Protein AF-A0A7Y5NP00-F1 (afdb_monomer)

Solvent-accessible surface area (backbone atoms only — not comparable to full-atom values): 10635 Å² total; per-residue (Å²): 134,88,81,84,84,74,80,83,66,91,82,78,78,75,65,94,62,59,66,33,28,32,58,46,24,53,51,64,50,32,77,73,71,43,78,60,83,40,74,64,45,74,55,90,82,75,39,38,27,32,32,39,81,46,78,48,96,88,70,52,41,37,39,39,43,36,36,44,69,46,64,59,96,86,33,70,81,58,53,78,50,69,23,48,29,40,36,40,44,81,66,85,56,59,70,66,54,51,73,72,44,98,59,86,77,50,72,71,41,76,52,69,79,56,64,88,82,51,51,66,46,42,26,31,34,34,36,32,46,90,86,68,52,75,43,81,76,49,71,23,56,41,66,70,61,39,53,51,54,47,52,57,57,68,68,45,98,58,91,56,49,74,49,80,44,80,42,71,63,88,85,72,78,128

Radius of gyration: 20.27 Å; Cα contacts (8 Å, |Δi|>4): 272; chains: 1; bounding box: 48×34×56 Å

Nearest PDB structures (foldseek):
  3df6-assembly2_D  TM=4.679E-01  e=7.888E-02  Captovirus AFV1
  5f7w-assembly2_B  TM=4.347E-01  e=2.772E+00  Helicobacter pylori
  4qi4-assembly1_A  TM=3.750E-01  e=2.006E+00  Thermothelomyces myriococcoides
  6gq1-assembly1_AK  TM=2.769E-01  e=1.375E+00  Saccharomyces cerevisiae S288C

Structure (mmCIF, N/CA/C/O backbone):
data_AF-A0A7Y5NP00-F1
#
_entry.id   AF-A0A7Y5NP00-F1
#
loop_
_atom_site.group_PDB
_atom_site.id
_atom_site.type_symbol
_atom_site.label_atom_id
_atom_site.label_alt_id
_atom_site.label_comp_id
_atom_site.label_asym_id
_atom_site.label_entity_id
_atom_site.label_seq_id
_atom_site.pdbx_PDB_ins_code
_atom_site.Cartn_x
_atom_site.Cartn_y
_atom_site.Cartn_z
_atom_site.occupancy
_atom_site.B_iso_or_equiv
_atom_site.auth_seq_id
_atom_site.auth_comp_id
_atom_site.auth_asym_id
_atom_site.auth_atom_id
_atom_site.pdbx_PDB_model_num
ATOM 1 N N . MET A 1 1 ? -2.970 -14.409 -23.544 1.00 33.50 1 MET A N 1
ATOM 2 C CA . MET A 1 1 ? -3.786 -14.356 -22.316 1.00 33.50 1 MET A CA 1
ATOM 3 C C . MET A 1 1 ? -4.210 -12.902 -22.181 1.00 33.50 1 MET A C 1
ATOM 5 O O . MET A 1 1 ? -3.333 -12.062 -22.050 1.00 33.50 1 MET A O 1
ATOM 9 N N . ASN A 1 2 ? -5.486 -12.590 -22.429 1.00 27.31 2 ASN A N 1
ATOM 10 C CA . ASN A 1 2 ? -5.991 -11.211 -22.415 1.00 27.31 2 ASN A CA 1
ATOM 11 C C . ASN A 1 2 ? -6.018 -10.710 -20.969 1.00 27.31 2 ASN A C 1
ATOM 13 O O . ASN A 1 2 ? -6.698 -11.306 -20.138 1.00 27.31 2 ASN A O 1
ATOM 17 N N . LEU A 1 3 ? -5.268 -9.649 -20.684 1.00 29.20 3 LEU A N 1
ATOM 18 C CA . LEU A 1 3 ? -5.385 -8.892 -19.443 1.00 29.20 3 LEU A CA 1
ATOM 19 C C . LEU A 1 3 ? -6.437 -7.805 -19.689 1.00 29.20 3 LEU A C 1
ATOM 21 O O . LEU A 1 3 ? -6.140 -6.784 -20.305 1.00 29.20 3 LEU A O 1
ATOM 25 N N . ASP A 1 4 ? -7.679 -8.076 -19.286 1.00 32.09 4 ASP A N 1
ATOM 26 C CA . ASP A 1 4 ? -8.722 -7.055 -19.176 1.00 32.09 4 ASP A CA 1
ATOM 27 C C . ASP A 1 4 ? -8.396 -6.167 -17.969 1.00 32.09 4 ASP A C 1
ATOM 29 O O . ASP A 1 4 ? -8.315 -6.637 -16.833 1.00 32.09 4 ASP A O 1
ATOM 33 N N . TRP A 1 5 ? -8.174 -4.879 -18.224 1.00 43.38 5 TRP A N 1
ATOM 34 C CA . TRP A 1 5 ? -7.831 -3.882 -17.213 1.00 43.38 5 TRP A CA 1
ATOM 35 C C . TRP A 1 5 ? -9.096 -3.212 -16.669 1.00 43.38 5 TRP A C 1
ATOM 37 O O . TRP A 1 5 ? -9.972 -2.812 -17.435 1.00 43.38 5 TRP A O 1
ATOM 47 N N . GLN A 1 6 ? -9.161 -3.010 -15.353 1.00 40.44 6 GLN A N 1
ATOM 48 C CA . GLN A 1 6 ? -10.099 -2.079 -14.723 1.00 40.44 6 GLN A CA 1
ATOM 49 C C . GLN A 1 6 ? -9.341 -1.175 -13.753 1.00 40.44 6 GLN A C 1
ATOM 51 O O . GLN A 1 6 ? -8.474 -1.632 -13.009 1.00 40.44 6 GLN A O 1
ATOM 56 N N . THR A 1 7 ? -9.669 0.116 -13.773 1.00 42.81 7 THR A N 1
ATOM 57 C CA . THR A 1 7 ? -9.254 1.090 -12.759 1.00 42.81 7 THR A CA 1
ATOM 58 C C . THR A 1 7 ? -9.642 0.566 -11.379 1.00 42.81 7 THR A C 1
ATOM 60 O O . THR A 1 7 ? -10.747 0.041 -11.221 1.00 42.81 7 THR A O 1
ATOM 63 N N . LEU A 1 8 ? -8.762 0.709 -10.381 1.00 46.12 8 LEU A N 1
ATOM 64 C CA . LEU A 1 8 ? -9.107 0.341 -9.007 1.00 46.12 8 LEU A CA 1
ATOM 65 C C . LEU A 1 8 ? -10.405 1.065 -8.602 1.00 46.12 8 LEU A C 1
ATOM 67 O O . LEU A 1 8 ? -10.495 2.283 -8.797 1.00 46.12 8 LEU A O 1
ATOM 71 N N . PRO A 1 9 ? -11.422 0.353 -8.082 1.00 40.19 9 PRO A N 1
ATOM 72 C CA . PRO A 1 9 ? -12.667 0.984 -7.673 1.00 40.19 9 PRO A CA 1
ATOM 73 C C . PRO A 1 9 ? -12.416 2.034 -6.587 1.00 40.19 9 PRO A C 1
ATOM 75 O O . PRO A 1 9 ? -11.581 1.853 -5.700 1.00 40.19 9 PRO A O 1
ATOM 78 N N . SER A 1 10 ? -13.190 3.118 -6.602 1.00 37.91 10 SER A N 1
ATOM 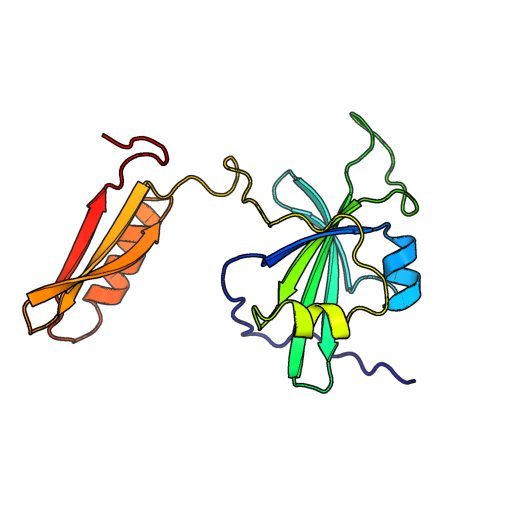79 C CA . SER A 1 10 ? -13.281 4.012 -5.447 1.00 37.91 10 SER A CA 1
ATOM 80 C C . SER A 1 10 ? -13.765 3.219 -4.225 1.00 37.91 10 SER A C 1
ATOM 82 O O . SER A 1 10 ? -14.822 2.592 -4.303 1.00 37.91 10 SER A O 1
ATOM 84 N N . GLY A 1 11 ? -13.031 3.262 -3.108 1.00 34.69 11 GLY A N 1
ATOM 85 C CA . GLY A 1 11 ? -13.437 2.615 -1.850 1.00 34.69 11 GLY A CA 1
ATOM 86 C C . GLY A 1 11 ? -12.586 1.425 -1.392 1.00 34.69 11 GLY A C 1
ATOM 87 O O . GLY A 1 11 ? -12.979 0.753 -0.443 1.00 34.69 11 GLY A O 1
ATOM 88 N N . VAL A 1 12 ? -11.429 1.162 -2.012 1.00 38.34 12 VAL A N 1
ATOM 89 C CA . VAL A 1 12 ? -10.468 0.184 -1.470 1.00 38.34 12 VAL A CA 1
ATOM 90 C C . VAL A 1 12 ? -9.872 0.724 -0.165 1.00 38.34 12 VAL A C 1
ATOM 92 O O . VAL A 1 12 ? -9.139 1.714 -0.164 1.00 38.34 12 VAL A O 1
ATOM 95 N N . SER A 1 13 ? -10.202 0.080 0.956 1.00 43.91 13 SER A N 1
ATOM 96 C CA . SER A 1 13 ? -9.555 0.308 2.248 1.00 43.91 13 SER A CA 1
ATOM 97 C C . SER A 1 13 ? -8.342 -0.612 2.365 1.00 43.91 13 SER A C 1
ATOM 99 O O . SER A 1 13 ? -8.484 -1.814 2.595 1.00 43.91 13 SER A O 1
ATOM 101 N N . TRP A 1 14 ? -7.152 -0.047 2.189 1.00 55.34 14 TRP A N 1
ATOM 102 C CA . TRP A 1 14 ? -5.884 -0.746 2.379 1.00 55.34 14 TRP A CA 1
ATOM 103 C C . TRP A 1 14 ? -5.717 -1.076 3.863 1.00 55.34 14 TRP A C 1
ATOM 105 O O . TRP A 1 14 ? -5.725 -0.173 4.702 1.00 55.34 14 TRP A O 1
ATOM 115 N N . SER A 1 15 ? -5.603 -2.361 4.208 1.00 48.97 15 SER A N 1
ATOM 116 C CA . SER A 1 15 ? -5.234 -2.744 5.569 1.00 48.97 15 SER A CA 1
ATOM 117 C C . SER A 1 15 ? -3.829 -2.220 5.850 1.00 48.97 15 SER A C 1
ATOM 119 O O . SER A 1 15 ? -2.865 -2.542 5.157 1.00 48.97 15 SER A O 1
ATOM 121 N N . SER A 1 16 ? -3.762 -1.351 6.846 1.00 50.00 16 SER A N 1
ATOM 122 C CA . SER A 1 16 ? -2.627 -0.547 7.264 1.00 50.00 16 SER A CA 1
ATOM 123 C C . SER A 1 16 ? -1.502 -1.390 7.867 1.00 50.00 16 SER A C 1
ATOM 125 O O . SER A 1 16 ? -1.455 -1.543 9.081 1.00 50.00 16 SER A O 1
ATOM 127 N N . THR A 1 17 ? -0.637 -1.928 7.010 1.00 53.41 17 THR A N 1
ATOM 128 C CA . THR A 1 17 ? 0.838 -1.922 7.099 1.00 53.41 17 THR A CA 1
ATOM 129 C C . THR A 1 17 ? 1.376 -2.704 5.894 1.00 53.41 17 THR A C 1
ATOM 131 O O . THR A 1 17 ? 0.915 -3.821 5.650 1.00 53.41 17 THR A O 1
ATOM 134 N N . PRO A 1 18 ? 2.317 -2.159 5.100 1.00 57.09 18 PRO A N 1
ATOM 135 C CA . PRO A 1 18 ? 2.980 -2.939 4.060 1.00 57.09 18 PRO A CA 1
ATOM 136 C C . PRO A 1 18 ? 3.641 -4.173 4.681 1.00 57.09 18 PRO A C 1
ATOM 138 O O . PRO A 1 18 ? 4.166 -4.116 5.793 1.00 57.09 18 PRO A O 1
ATOM 141 N N . PHE A 1 19 ? 3.548 -5.305 3.988 1.00 66.56 19 PHE A N 1
ATOM 142 C CA . PHE A 1 19 ? 3.836 -6.606 4.592 1.00 66.56 19 PHE A CA 1
ATOM 143 C C . PHE A 1 19 ? 5.331 -6.958 4.511 1.00 66.56 19 PHE A C 1
ATOM 145 O O . PHE A 1 19 ? 5.926 -7.410 5.487 1.00 66.56 19 PHE A O 1
ATOM 152 N N . VAL A 1 20 ? 5.957 -6.697 3.360 1.00 74.19 20 VAL A N 1
ATOM 153 C CA . VAL A 1 20 ? 7.388 -6.918 3.100 1.00 74.19 20 VAL A CA 1
ATOM 154 C C . VAL A 1 20 ? 7.899 -5.948 2.036 1.00 74.19 20 VAL A C 1
ATOM 156 O O . VAL A 1 20 ? 7.116 -5.410 1.243 1.00 74.19 20 VAL A O 1
ATOM 159 N N . THR A 1 21 ? 9.218 -5.783 1.977 1.00 85.25 21 THR A N 1
ATOM 160 C CA . THR A 1 21 ? 9.911 -5.209 0.820 1.00 85.25 21 THR A CA 1
ATOM 161 C C . THR A 1 21 ? 10.764 -6.266 0.130 1.00 85.25 21 THR A C 1
ATOM 163 O O . THR A 1 21 ? 11.180 -7.248 0.741 1.00 85.25 21 THR A O 1
ATOM 166 N N . PHE A 1 22 ? 11.003 -6.091 -1.166 1.00 87.81 22 PHE A N 1
ATOM 167 C CA . PHE A 1 22 ? 11.945 -6.913 -1.925 1.00 87.81 22 PHE A CA 1
ATOM 168 C C . PHE A 1 22 ? 12.692 -6.073 -2.961 1.00 87.81 22 PHE A C 1
ATOM 170 O O . PHE A 1 22 ? 12.380 -4.900 -3.179 1.00 87.81 22 PHE A O 1
ATOM 177 N N . ARG A 1 23 ? 13.701 -6.664 -3.605 1.00 87.88 23 ARG A N 1
ATOM 178 C CA . ARG A 1 23 ? 14.525 -5.980 -4.609 1.00 87.88 23 ARG A CA 1
ATOM 179 C C . ARG A 1 23 ? 14.159 -6.441 -6.015 1.00 87.88 23 ARG A C 1
ATOM 181 O O . ARG A 1 23 ? 14.144 -7.639 -6.295 1.00 87.88 23 ARG A O 1
ATOM 188 N N . LYS A 1 24 ? 13.888 -5.489 -6.911 1.00 90.50 24 LYS A N 1
ATOM 189 C CA . LYS A 1 24 ? 13.620 -5.763 -8.332 1.00 90.50 24 LYS A CA 1
ATOM 190 C C . LYS A 1 24 ? 13.874 -4.534 -9.195 1.00 90.50 24 LYS A C 1
ATOM 192 O O . LYS A 1 24 ? 13.630 -3.414 -8.748 1.00 90.50 24 LYS A O 1
ATOM 197 N N . SER A 1 25 ? 14.343 -4.726 -10.424 1.00 90.19 25 SER A N 1
ATOM 198 C CA . SER A 1 25 ? 14.410 -3.637 -11.404 1.00 90.19 25 SER A CA 1
ATOM 199 C C . SER A 1 25 ? 13.040 -3.353 -12.025 1.00 90.19 25 SER A C 1
ATOM 201 O O . SER A 1 25 ? 12.136 -4.197 -12.017 1.00 90.19 25 SER A O 1
ATOM 203 N N . ARG A 1 26 ? 12.886 -2.156 -12.597 1.00 90.25 26 ARG A N 1
ATOM 204 C CA . ARG A 1 26 ? 11.681 -1.786 -13.348 1.00 90.25 26 ARG A CA 1
ATOM 205 C C . ARG A 1 26 ? 11.481 -2.695 -14.554 1.00 90.25 26 ARG A C 1
ATOM 207 O O . ARG A 1 26 ? 10.376 -3.182 -14.763 1.00 90.25 26 ARG A O 1
ATOM 214 N N . LEU A 1 27 ? 12.544 -2.950 -15.317 1.00 90.50 27 LEU A N 1
ATOM 215 C CA . LEU A 1 27 ? 12.479 -3.786 -16.518 1.00 90.50 27 LEU A CA 1
ATOM 216 C C . LEU A 1 27 ? 12.006 -5.208 -16.209 1.00 90.50 27 LEU A C 1
ATOM 218 O O . LEU A 1 27 ? 11.214 -5.770 -16.963 1.00 90.50 27 LEU A O 1
ATOM 222 N N . GLU A 1 28 ? 12.445 -5.787 -15.092 1.00 90.69 28 GLU A N 1
ATOM 223 C CA . GLU A 1 28 ? 11.975 -7.107 -14.675 1.00 90.69 28 GLU A CA 1
ATOM 224 C C . GLU A 1 28 ? 10.482 -7.107 -14.330 1.00 90.69 28 GLU A C 1
ATOM 226 O O . GLU A 1 28 ? 9.773 -8.024 -14.744 1.00 90.69 28 GLU A O 1
ATOM 231 N N . LEU A 1 29 ? 9.984 -6.091 -13.616 1.00 90.94 29 LEU A N 1
ATOM 232 C CA . LEU A 1 29 ? 8.550 -5.964 -13.328 1.00 90.94 29 LEU A CA 1
ATOM 233 C C . LEU A 1 29 ? 7.737 -5.772 -14.615 1.00 90.94 29 LEU A C 1
ATOM 235 O O . LEU A 1 29 ? 6.734 -6.458 -14.814 1.00 90.94 29 LEU A O 1
ATOM 239 N N . GLU A 1 30 ? 8.199 -4.904 -15.517 1.00 93.31 30 GLU A N 1
ATOM 240 C CA . GLU A 1 30 ? 7.538 -4.646 -16.799 1.00 93.31 30 GLU A CA 1
ATOM 241 C C . GLU A 1 30 ? 7.507 -5.882 -17.703 1.00 93.31 30 GLU A C 1
ATOM 243 O O . GLU A 1 30 ? 6.510 -6.117 -18.386 1.00 93.31 30 GLU A O 1
ATOM 248 N N . SER A 1 31 ? 8.555 -6.714 -17.670 1.00 91.25 31 SER A N 1
ATOM 249 C CA . SER A 1 31 ? 8.613 -7.958 -18.450 1.00 91.25 31 SER A CA 1
ATOM 250 C C . SER A 1 31 ? 7.518 -8.962 -18.073 1.00 91.25 31 SER A C 1
ATOM 252 O O . SER A 1 31 ? 7.159 -9.822 -18.876 1.00 91.25 31 SER A O 1
ATOM 254 N N . VAL A 1 32 ? 6.978 -8.836 -16.858 1.00 90.19 32 VAL A N 1
ATOM 255 C CA . VAL A 1 32 ? 5.991 -9.748 -16.281 1.00 90.19 32 VAL A CA 1
ATOM 256 C C . VAL A 1 32 ? 4.590 -9.144 -16.307 1.00 90.19 32 VAL A C 1
ATOM 258 O O . VAL A 1 32 ? 3.641 -9.798 -16.736 1.00 90.19 32 VAL A O 1
ATOM 261 N N . PHE A 1 33 ? 4.451 -7.909 -15.827 1.00 89.75 33 PHE A N 1
ATOM 262 C CA . PHE A 1 33 ? 3.154 -7.269 -15.595 1.00 89.75 33 PHE A CA 1
ATOM 263 C C . PHE A 1 33 ? 2.799 -6.213 -16.646 1.00 89.75 33 PHE A C 1
ATOM 265 O O . PHE A 1 33 ? 1.690 -5.682 -16.626 1.00 89.75 33 PHE A O 1
ATOM 272 N N . GLY A 1 34 ? 3.711 -5.915 -17.574 1.00 90.56 34 GLY A N 1
ATOM 273 C CA . GLY A 1 34 ? 3.588 -4.770 -18.467 1.00 90.56 34 GLY A CA 1
ATOM 274 C C . GLY A 1 34 ? 3.935 -3.445 -17.773 1.00 90.56 34 GLY A C 1
ATOM 275 O O . GLY A 1 34 ? 4.398 -3.440 -16.628 1.00 90.56 34 GLY A O 1
ATOM 276 N N . PRO A 1 35 ? 3.745 -2.307 -18.460 1.00 90.75 35 PRO A N 1
ATOM 277 C CA . PRO A 1 35 ? 4.091 -0.998 -17.914 1.00 90.75 35 PRO A CA 1
ATOM 278 C C . PRO A 1 35 ? 3.285 -0.684 -16.640 1.00 90.75 35 PRO A C 1
ATOM 280 O O . PRO A 1 35 ? 2.138 -1.124 -16.523 1.00 90.75 35 PRO A O 1
ATOM 283 N N . PRO A 1 36 ? 3.847 0.100 -15.705 1.00 89.62 36 PRO A N 1
ATOM 284 C CA . PRO A 1 36 ? 3.130 0.536 -14.509 1.00 89.62 36 PRO A CA 1
ATOM 285 C C . PRO A 1 36 ? 1.942 1.438 -14.864 1.00 89.62 36 PRO A C 1
ATOM 287 O O . PRO A 1 36 ? 1.984 2.212 -15.824 1.00 89.62 36 PRO A O 1
ATOM 290 N N . GLN A 1 37 ? 0.891 1.388 -14.047 1.00 88.56 37 GLN A N 1
ATOM 291 C CA . GLN A 1 37 ? -0.293 2.238 -14.199 1.00 88.56 37 GLN A CA 1
ATOM 292 C C . GLN A 1 37 ? -0.034 3.684 -13.776 1.00 88.56 37 GLN A C 1
ATOM 294 O O . GLN A 1 37 ? -0.715 4.590 -14.254 1.00 88.56 37 GLN A O 1
ATOM 299 N N . ALA A 1 38 ? 0.940 3.910 -12.894 1.00 83.00 38 ALA A N 1
ATOM 300 C CA . ALA A 1 38 ? 1.415 5.245 -12.582 1.00 83.00 38 ALA A CA 1
ATOM 301 C C . ALA A 1 38 ? 2.938 5.279 -12.519 1.00 83.00 38 ALA A C 1
ATOM 303 O O . ALA A 1 38 ? 3.561 4.370 -11.977 1.00 83.00 38 ALA A O 1
ATOM 304 N N . VAL A 1 39 ? 3.516 6.337 -13.084 1.00 85.38 39 VAL A N 1
ATOM 305 C CA . VAL A 1 39 ? 4.963 6.508 -13.220 1.00 85.38 39 VAL A CA 1
ATOM 306 C C . VAL A 1 39 ? 5.394 7.762 -12.487 1.00 85.38 39 VAL A C 1
ATOM 308 O O . VAL A 1 39 ? 4.784 8.819 -12.655 1.00 85.38 39 VAL A O 1
ATOM 311 N N . GLY A 1 40 ? 6.484 7.659 -11.740 1.00 78.44 40 GLY A N 1
ATOM 312 C CA . GLY A 1 40 ? 7.177 8.803 -11.175 1.00 78.44 40 GLY A CA 1
ATOM 313 C C . GLY A 1 40 ? 6.378 9.571 -10.121 1.00 78.44 40 GLY A C 1
ATOM 314 O O . GLY A 1 40 ? 6.586 10.776 -9.970 1.00 78.44 40 GLY A O 1
ATOM 315 N N . ILE A 1 41 ? 5.461 8.908 -9.412 1.00 79.06 41 ILE A N 1
ATOM 316 C CA . ILE A 1 41 ? 4.704 9.532 -8.324 1.00 79.06 41 ILE A CA 1
ATOM 317 C C . ILE A 1 41 ? 5.686 9.901 -7.210 1.00 79.06 41 ILE A C 1
ATOM 319 O O . ILE A 1 41 ? 6.484 9.071 -6.785 1.00 79.06 41 ILE A O 1
ATOM 323 N N . ASP A 1 42 ? 5.637 11.142 -6.730 1.00 70.62 42 ASP A N 1
ATOM 324 C CA . ASP A 1 42 ? 6.435 11.559 -5.578 1.00 70.62 42 ASP A CA 1
ATOM 325 C C . ASP A 1 42 ? 5.909 10.890 -4.302 1.00 70.62 42 ASP A C 1
ATOM 327 O O . ASP A 1 42 ? 4.769 11.114 -3.890 1.00 70.62 42 ASP A O 1
ATOM 331 N N . SER A 1 43 ? 6.747 10.068 -3.670 1.00 63.31 43 SER A N 1
ATOM 332 C CA . SER A 1 43 ? 6.436 9.421 -2.398 1.00 63.31 43 SER A CA 1
ATOM 333 C C . SER A 1 43 ? 6.888 10.267 -1.204 1.00 63.31 43 SER A C 1
ATOM 335 O O . SER A 1 43 ? 7.640 9.798 -0.344 1.00 63.31 43 SER A O 1
ATOM 337 N N . ASN A 1 44 ? 6.441 11.523 -1.140 1.0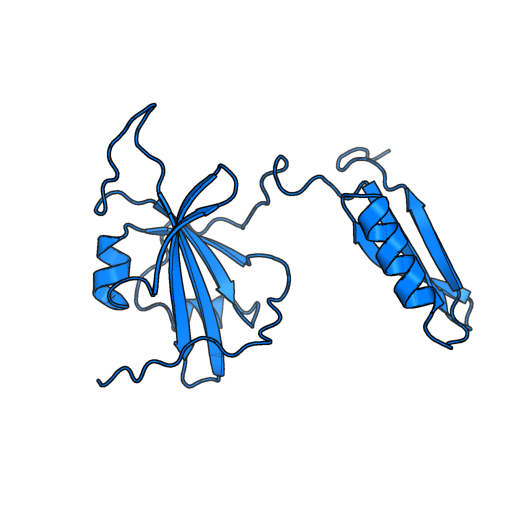0 57.38 44 ASN A N 1
ATOM 338 C CA . ASN A 1 44 ? 6.675 12.425 -0.006 1.00 57.38 44 ASN A CA 1
ATOM 339 C C . ASN A 1 44 ? 8.150 12.466 0.463 1.00 57.38 44 ASN A C 1
ATOM 341 O O . ASN A 1 44 ? 8.420 12.495 1.665 1.00 57.38 44 ASN A O 1
ATOM 345 N N . GLY A 1 45 ? 9.107 12.448 -0.473 1.00 56.34 45 GLY A N 1
ATOM 346 C CA . GLY A 1 45 ? 10.537 12.586 -0.165 1.00 56.34 45 GLY A CA 1
ATOM 347 C C . GLY A 1 45 ? 11.388 11.306 -0.150 1.00 56.34 45 GLY A C 1
ATOM 348 O O . GLY A 1 45 ? 12.599 11.424 0.028 1.00 56.34 45 GLY A O 1
ATOM 349 N N . PHE A 1 46 ? 10.832 10.112 -0.402 1.00 58.25 46 PHE A N 1
ATOM 350 C CA . PHE A 1 46 ? 11.634 8.880 -0.610 1.00 58.25 46 PHE A CA 1
ATOM 351 C C . PHE A 1 46 ? 12.189 8.714 -2.026 1.00 58.25 46 PHE A C 1
ATOM 353 O O . PHE A 1 46 ? 12.947 7.785 -2.305 1.00 58.25 46 PHE A O 1
ATOM 360 N N . GLY A 1 47 ? 11.817 9.626 -2.918 1.00 66.06 47 GLY A N 1
ATOM 361 C CA . GLY A 1 47 ? 12.056 9.509 -4.344 1.00 66.06 47 GLY A CA 1
ATOM 362 C C . GLY A 1 47 ? 10.768 9.213 -5.100 1.00 66.06 47 GLY A C 1
ATOM 363 O O . GLY A 1 47 ? 9.679 9.101 -4.532 1.00 66.06 47 GLY A O 1
ATOM 364 N N . SER A 1 48 ? 10.912 9.141 -6.415 1.00 75.69 48 SER A N 1
ATOM 365 C CA . SER A 1 48 ? 9.816 8.811 -7.309 1.00 75.69 48 SER A CA 1
ATOM 366 C C . SER A 1 48 ? 9.534 7.309 -7.270 1.00 75.69 48 SER A C 1
ATOM 368 O O . SER A 1 48 ? 10.466 6.500 -7.247 1.00 75.69 48 SER A O 1
ATOM 370 N N . MET A 1 49 ? 8.253 6.949 -7.292 1.00 85.00 49 MET A N 1
ATOM 371 C CA . MET A 1 49 ? 7.795 5.567 -7.348 1.00 85.00 49 MET A CA 1
ATOM 372 C C . MET A 1 49 ? 6.931 5.299 -8.580 1.00 85.00 49 MET A C 1
ATOM 374 O O . MET A 1 49 ? 6.150 6.154 -9.010 1.00 85.00 49 MET A O 1
ATOM 378 N N . ASP A 1 50 ? 7.043 4.081 -9.097 1.00 88.69 50 ASP A N 1
ATOM 379 C CA . ASP A 1 50 ? 6.123 3.531 -10.087 1.00 88.69 50 ASP A CA 1
ATOM 380 C C . ASP A 1 50 ? 5.179 2.533 -9.407 1.00 88.69 50 ASP A C 1
ATOM 382 O O . ASP A 1 50 ? 5.556 1.851 -8.451 1.00 88.69 50 ASP A O 1
ATOM 386 N N . VAL A 1 51 ? 3.938 2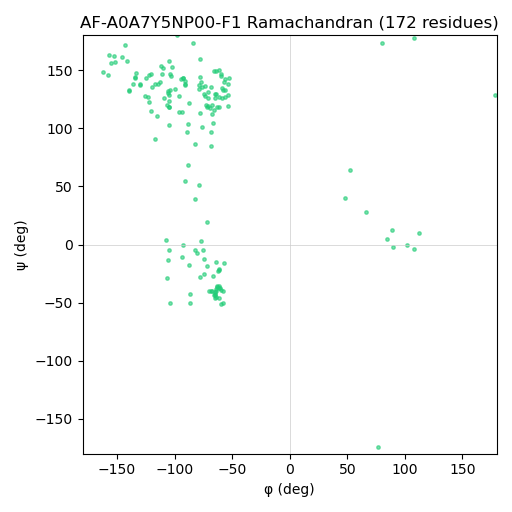.456 -9.886 1.00 89.88 51 VAL A N 1
ATOM 387 C CA . VAL A 1 51 ? 2.869 1.698 -9.227 1.00 89.88 51 VAL A CA 1
ATOM 388 C C . VAL A 1 51 ? 2.272 0.665 -10.168 1.00 89.88 51 VAL A C 1
ATOM 390 O O . VAL A 1 51 ? 1.773 1.020 -11.240 1.00 89.88 51 VAL A O 1
ATOM 393 N N . TRP A 1 52 ? 2.234 -0.588 -9.705 1.00 91.56 52 TRP A N 1
ATOM 394 C CA . TRP A 1 52 ? 1.416 -1.641 -10.299 1.00 91.56 52 TRP A CA 1
ATOM 395 C C . TRP A 1 52 ? 0.254 -2.006 -9.396 1.00 91.56 52 TRP A C 1
ATOM 397 O O . TRP A 1 52 ? 0.460 -2.383 -8.247 1.00 91.56 52 TRP A O 1
ATOM 407 N N . ALA A 1 53 ? -0.957 -1.962 -9.945 1.00 90.56 53 ALA A N 1
ATOM 408 C CA . ALA A 1 53 ? -2.149 -2.510 -9.311 1.00 90.56 53 ALA A CA 1
ATOM 409 C C . ALA A 1 53 ? -2.548 -3.827 -9.980 1.00 90.56 53 ALA A C 1
ATOM 411 O O . ALA A 1 53 ? -2.853 -3.860 -11.172 1.00 90.56 53 ALA A O 1
ATOM 412 N N . LEU A 1 54 ? -2.538 -4.915 -9.217 1.00 86.56 54 LEU A N 1
ATOM 413 C CA . LEU A 1 54 ? -2.797 -6.267 -9.696 1.00 86.56 54 LEU A CA 1
ATOM 414 C C . LEU A 1 54 ? -4.050 -6.826 -9.022 1.00 86.56 54 LEU A C 1
ATOM 416 O O . LEU A 1 54 ? -4.238 -6.686 -7.814 1.00 86.56 54 LEU A O 1
ATOM 420 N N . ARG A 1 55 ? -4.891 -7.503 -9.807 1.00 87.62 55 ARG A N 1
ATOM 421 C CA . ARG A 1 55 ? -6.054 -8.248 -9.319 1.00 87.62 55 ARG A CA 1
ATOM 422 C C . ARG A 1 55 ? -5.980 -9.677 -9.829 1.00 87.62 55 ARG A C 1
ATOM 424 O O . ARG A 1 55 ? -5.853 -9.902 -11.031 1.00 87.62 55 ARG A O 1
ATOM 431 N N . PHE A 1 56 ? -6.097 -10.637 -8.923 1.00 84.62 56 PHE A N 1
ATOM 432 C CA . PHE A 1 56 ? -6.005 -12.057 -9.245 1.00 84.62 56 PHE A CA 1
ATOM 433 C C . PHE A 1 56 ? -7.379 -12.730 -9.244 1.00 84.62 56 PHE A C 1
ATOM 435 O O . PHE A 1 56 ? -8.325 -12.272 -8.602 1.00 84.62 56 PHE A O 1
ATOM 442 N N . GLY A 1 57 ? -7.490 -13.861 -9.948 1.00 81.25 57 GLY A N 1
ATOM 443 C CA . GLY A 1 57 ? -8.744 -14.618 -10.056 1.00 81.25 57 GLY A CA 1
ATOM 444 C C . GLY A 1 57 ? -9.282 -15.145 -8.718 1.00 81.25 57 GLY A C 1
ATOM 445 O O . GLY A 1 57 ? -10.481 -15.371 -8.598 1.00 81.25 57 GLY A O 1
ATOM 446 N N . CYS A 1 58 ? -8.426 -15.288 -7.700 1.00 83.25 58 CYS A N 1
ATOM 447 C CA . CYS A 1 58 ? -8.817 -15.653 -6.334 1.00 83.25 58 CYS A CA 1
ATOM 448 C C . CYS A 1 58 ? -9.471 -14.499 -5.547 1.00 83.25 58 CYS A C 1
ATOM 450 O O . CYS A 1 58 ? -9.912 -14.706 -4.421 1.00 83.25 58 CYS A O 1
ATOM 452 N N . GLY A 1 59 ? -9.532 -13.290 -6.118 1.00 82.12 59 GLY A N 1
ATOM 453 C CA . GLY A 1 59 ? -10.069 -12.093 -5.470 1.00 82.12 59 GLY A CA 1
ATOM 454 C C . GLY A 1 59 ? -9.040 -11.274 -4.687 1.00 82.12 59 GLY A C 1
ATOM 455 O O . GLY A 1 59 ? -9.400 -10.222 -4.170 1.00 82.12 59 GLY A O 1
ATOM 456 N N . MET A 1 60 ? -7.778 -11.714 -4.616 1.00 84.75 60 MET A N 1
ATOM 457 C CA . MET A 1 60 ? -6.691 -10.931 -4.024 1.00 84.75 60 MET A CA 1
ATOM 458 C C . MET A 1 60 ? -6.362 -9.712 -4.890 1.00 84.75 60 MET A C 1
ATOM 460 O O . MET A 1 60 ? -6.214 -9.828 -6.112 1.00 84.75 60 MET A O 1
ATOM 464 N N . GLU A 1 61 ? -6.195 -8.565 -4.238 1.00 88.00 61 GLU A N 1
ATOM 465 C CA . GLU A 1 61 ? -5.668 -7.345 -4.844 1.00 88.00 61 GLU A CA 1
ATOM 466 C C . GLU A 1 61 ? -4.308 -7.025 -4.227 1.00 88.00 61 GLU A C 1
ATOM 468 O O . GLU A 1 61 ? -4.095 -7.216 -3.025 1.00 88.00 61 GLU A O 1
ATOM 473 N N . LEU A 1 62 ? -3.380 -6.576 -5.068 1.00 86.12 62 LEU A N 1
ATOM 474 C CA . LEU A 1 62 ? -1.996 -6.324 -4.699 1.00 86.12 62 LEU A CA 1
ATOM 475 C C . LEU A 1 62 ? -1.498 -5.036 -5.362 1.00 86.12 62 LEU A C 1
ATOM 477 O O . LEU A 1 62 ? -1.683 -4.840 -6.562 1.00 86.12 62 LEU A O 1
ATOM 481 N N . LEU A 1 63 ? -0.840 -4.179 -4.587 1.00 88.75 63 LEU A N 1
ATOM 482 C CA . LEU A 1 63 ? -0.037 -3.068 -5.080 1.00 88.75 63 LEU A CA 1
ATOM 483 C C . LEU A 1 63 ? 1.443 -3.407 -4.967 1.00 88.75 63 LEU A C 1
ATOM 485 O O . LEU A 1 63 ? 1.911 -3.823 -3.904 1.00 88.75 63 LEU A O 1
ATOM 489 N N . LEU A 1 64 ? 2.170 -3.150 -6.049 1.00 89.81 64 LEU A N 1
ATOM 490 C CA . LEU A 1 64 ? 3.622 -3.035 -6.039 1.00 89.81 64 LEU A CA 1
ATOM 491 C C . LEU A 1 64 ? 3.975 -1.557 -6.148 1.00 89.81 64 LEU A C 1
ATOM 493 O O . LEU A 1 64 ? 3.645 -0.919 -7.150 1.00 89.81 64 LEU A O 1
ATOM 497 N N . LEU A 1 65 ? 4.641 -1.032 -5.127 1.00 88.62 65 LEU A N 1
ATOM 498 C CA . LEU A 1 65 ? 5.184 0.323 -5.122 1.00 88.62 65 LEU A CA 1
ATOM 499 C C . LEU A 1 65 ? 6.691 0.208 -5.321 1.00 88.62 65 LEU A C 1
ATOM 501 O O . LEU A 1 65 ? 7.405 -0.192 -4.404 1.00 88.62 65 LEU A O 1
ATOM 505 N N . ALA A 1 66 ? 7.173 0.478 -6.530 1.00 89.25 66 ALA A N 1
ATOM 506 C CA . ALA A 1 66 ? 8.584 0.348 -6.855 1.00 89.25 66 ALA A CA 1
ATOM 507 C C . ALA A 1 66 ? 9.285 1.700 -6.731 1.00 89.25 66 ALA A C 1
ATOM 509 O O . ALA A 1 66 ? 9.018 2.630 -7.488 1.00 89.25 66 ALA A O 1
ATOM 510 N N . PHE A 1 67 ? 10.187 1.789 -5.765 1.00 84.56 67 PHE A N 1
ATOM 511 C CA . PHE A 1 67 ? 10.966 2.965 -5.429 1.00 84.56 67 PHE A CA 1
ATOM 512 C C . PHE A 1 67 ? 12.324 2.908 -6.103 1.00 84.56 67 PHE A C 1
ATOM 514 O O . PHE A 1 67 ? 13.089 1.947 -5.942 1.00 84.56 67 PHE A O 1
ATOM 521 N N . TYR A 1 68 ? 12.650 3.989 -6.800 1.00 75.88 68 TYR A N 1
ATOM 522 C CA . TYR A 1 68 ? 13.914 4.114 -7.499 1.00 75.88 68 TYR A CA 1
ATOM 523 C C . TYR A 1 68 ? 14.672 5.323 -6.973 1.00 75.88 68 TYR A C 1
ATOM 525 O O . TYR A 1 68 ? 14.256 6.474 -7.115 1.00 75.88 68 TYR A O 1
ATOM 533 N N . THR A 1 69 ? 15.815 5.058 -6.351 1.00 64.50 69 THR A N 1
ATOM 534 C CA . THR A 1 69 ? 16.735 6.116 -5.956 1.00 64.50 69 THR A CA 1
ATOM 535 C C . THR A 1 69 ? 17.447 6.624 -7.198 1.00 64.50 69 THR A C 1
ATOM 537 O O . THR A 1 69 ? 18.033 5.839 -7.942 1.00 64.50 69 THR A O 1
ATOM 540 N N . ARG A 1 70 ? 17.457 7.941 -7.406 1.00 62.91 70 ARG A N 1
ATOM 541 C CA . ARG A 1 70 ? 18.441 8.548 -8.305 1.00 62.91 70 ARG A CA 1
ATOM 542 C C . ARG A 1 70 ? 19.831 8.268 -7.738 1.00 62.91 70 ARG A C 1
ATOM 544 O O . ARG A 1 70 ? 20.081 8.533 -6.563 1.00 62.91 70 ARG A O 1
ATOM 551 N N . SER A 1 71 ? 20.714 7.700 -8.549 1.00 55.28 71 SER A N 1
ATOM 552 C CA . SER A 1 71 ? 22.080 7.385 -8.131 1.00 55.28 71 SER A CA 1
ATOM 553 C C . SER A 1 71 ? 22.871 8.677 -7.900 1.00 55.28 71 SER A C 1
ATOM 555 O O . SER A 1 71 ? 23.390 9.272 -8.839 1.00 55.28 71 SER A O 1
ATOM 557 N N . GLY A 1 72 ? 22.950 9.125 -6.644 1.00 54.34 72 GLY A N 1
ATOM 558 C CA . GLY A 1 72 ? 23.621 10.370 -6.257 1.00 54.34 72 GLY A CA 1
ATOM 559 C C . GLY A 1 72 ? 22.787 11.636 -6.493 1.00 54.34 72 GLY A C 1
ATOM 560 O O . GLY A 1 72 ? 21.696 11.602 -7.065 1.00 54.34 72 GLY A O 1
ATOM 561 N N . ASP A 1 73 ? 23.315 12.768 -6.024 1.00 43.59 73 ASP A N 1
ATOM 562 C CA . ASP A 1 73 ? 22.667 14.077 -6.142 1.00 43.59 73 ASP A CA 1
ATOM 563 C C . ASP A 1 73 ? 22.621 14.490 -7.627 1.00 43.59 73 ASP A C 1
ATOM 565 O O . ASP A 1 73 ? 23.645 14.802 -8.235 1.00 43.59 73 ASP A O 1
ATOM 569 N N . GLY A 1 74 ? 21.439 14.387 -8.245 1.00 56.00 74 GLY A N 1
ATOM 570 C CA . GLY A 1 74 ? 21.240 14.610 -9.685 1.00 56.00 74 GLY A CA 1
ATOM 571 C C . GLY A 1 74 ? 21.411 13.381 -10.591 1.00 56.00 74 GLY A C 1
ATOM 572 O O . GLY A 1 74 ? 21.462 13.543 -11.809 1.00 56.00 74 GLY A O 1
ATOM 573 N N . GLY A 1 75 ? 21.479 12.166 -10.036 1.00 61.16 75 GLY A N 1
ATOM 574 C CA . GLY A 1 75 ? 21.571 10.930 -10.818 1.00 61.16 75 GLY A CA 1
ATOM 575 C C . GLY A 1 75 ? 20.398 10.696 -11.776 1.00 61.16 75 GLY A C 1
ATOM 576 O O . GLY A 1 75 ? 19.248 11.038 -11.482 1.00 61.16 75 GLY A O 1
ATOM 577 N N . GLU A 1 76 ? 20.676 10.073 -12.920 1.00 67.88 76 GLU A N 1
ATOM 578 C CA . GLU A 1 76 ? 19.646 9.612 -13.853 1.00 67.88 76 GLU A CA 1
ATOM 579 C C . GLU A 1 76 ? 19.006 8.310 -13.347 1.00 67.88 76 GLU A C 1
ATOM 581 O O . GLU A 1 76 ? 19.668 7.474 -12.729 1.00 67.88 76 GLU A O 1
ATOM 586 N N . PHE A 1 77 ? 17.704 8.149 -13.581 1.00 73.69 77 PHE A N 1
ATOM 587 C CA . PHE A 1 77 ? 17.008 6.903 -13.277 1.00 73.69 77 PHE A CA 1
ATOM 588 C C . PHE A 1 77 ? 17.436 5.810 -14.261 1.00 73.69 77 PHE A C 1
ATOM 590 O O . PHE A 1 77 ? 17.401 6.016 -15.474 1.00 73.69 77 PHE A O 1
ATOM 597 N N . ARG A 1 78 ? 17.796 4.637 -13.735 1.00 80.38 78 ARG A N 1
ATOM 598 C CA . ARG A 1 78 ? 18.184 3.466 -14.520 1.00 80.38 78 ARG A CA 1
ATOM 599 C C . ARG A 1 78 ? 17.184 2.327 -14.314 1.00 80.38 78 ARG A C 1
ATOM 601 O O . ARG A 1 78 ? 17.125 1.778 -13.217 1.00 80.38 78 ARG A O 1
ATOM 608 N N . PRO A 1 79 ? 16.378 1.972 -15.330 1.00 81.69 79 PRO A N 1
ATOM 609 C CA . PRO A 1 79 ? 15.288 1.008 -15.174 1.00 81.69 79 PRO A CA 1
ATOM 610 C C . PRO A 1 79 ? 15.759 -0.452 -15.057 1.00 81.69 79 PRO A C 1
ATOM 612 O O . PRO A 1 79 ? 14.963 -1.317 -14.693 1.00 81.69 79 PRO A O 1
ATOM 615 N N . ASP A 1 80 ? 17.026 -0.731 -15.364 1.00 85.69 80 ASP A N 1
ATOM 616 C CA . ASP A 1 80 ? 17.708 -2.019 -15.202 1.00 85.69 80 ASP A CA 1
ATOM 617 C C . ASP A 1 80 ? 18.337 -2.207 -13.814 1.00 85.69 80 ASP A C 1
ATOM 619 O O . ASP A 1 80 ? 18.613 -3.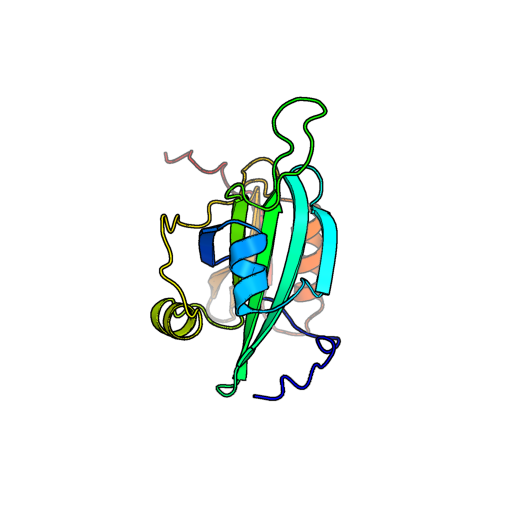337 -13.413 1.00 85.69 80 ASP A O 1
ATOM 623 N N . GLU A 1 81 ? 18.533 -1.130 -13.052 1.00 84.94 81 GLU A N 1
ATOM 624 C CA . GLU A 1 81 ? 19.046 -1.218 -11.687 1.00 84.94 81 GLU A CA 1
ATOM 625 C C . GLU A 1 81 ? 17.930 -1.639 -10.719 1.00 84.94 81 GLU A C 1
ATOM 627 O O . GLU A 1 81 ? 16.788 -1.174 -10.789 1.00 84.94 81 GLU A O 1
ATOM 632 N N . ALA A 1 82 ? 18.251 -2.550 -9.795 1.00 85.19 82 ALA A N 1
ATOM 633 C CA . ALA A 1 82 ? 17.286 -2.997 -8.799 1.00 85.19 82 ALA A CA 1
ATOM 634 C C . ALA A 1 82 ? 16.898 -1.837 -7.864 1.00 85.19 82 ALA A C 1
ATOM 636 O O . ALA A 1 82 ? 17.759 -1.211 -7.237 1.00 85.19 82 ALA A O 1
ATOM 637 N N . GLY A 1 83 ? 15.596 -1.585 -7.744 1.00 83.62 83 GLY A N 1
ATOM 638 C CA . GLY A 1 83 ? 14.989 -0.709 -6.747 1.00 83.62 83 GLY A CA 1
ATOM 639 C C . GLY A 1 83 ? 14.452 -1.501 -5.556 1.00 83.62 83 GLY A C 1
ATOM 640 O O . GLY A 1 83 ? 14.567 -2.729 -5.503 1.00 83.62 83 GLY A O 1
ATOM 641 N N . PHE A 1 84 ? 13.878 -0.790 -4.589 1.00 85.94 84 PHE A N 1
ATOM 642 C CA . PHE A 1 84 ? 13.079 -1.411 -3.530 1.00 85.94 84 PHE A CA 1
ATOM 643 C C . PHE A 1 84 ? 11.624 -1.452 -3.973 1.00 85.94 84 PHE A C 1
ATOM 645 O O . PHE A 1 84 ? 11.128 -0.479 -4.528 1.00 85.94 84 PHE A O 1
ATOM 652 N N . VAL A 1 85 ? 10.939 -2.560 -3.727 1.00 87.69 85 VAL A N 1
ATOM 653 C CA . VAL A 1 85 ? 9.523 -2.718 -4.046 1.00 87.69 85 VAL A CA 1
ATOM 654 C C . VAL A 1 85 ? 8.776 -3.050 -2.768 1.00 87.69 85 VAL A C 1
ATOM 656 O O . VAL A 1 85 ? 9.092 -4.038 -2.106 1.00 87.69 85 VAL A O 1
ATOM 659 N N . GLU A 1 86 ? 7.791 -2.230 -2.421 1.00 87.88 86 GLU A N 1
ATOM 660 C CA . GLU A 1 86 ? 6.876 -2.504 -1.318 1.00 87.88 86 GLU A CA 1
ATOM 661 C C . GLU A 1 86 ? 5.645 -3.255 -1.822 1.00 87.88 86 GLU A C 1
ATOM 663 O O . GLU A 1 86 ? 5.104 -2.942 -2.888 1.00 87.88 86 GLU A O 1
ATOM 668 N N . ILE A 1 87 ? 5.187 -4.225 -1.026 1.00 86.00 87 ILE A N 1
ATOM 669 C CA . ILE A 1 87 ? 3.938 -4.946 -1.271 1.00 86.0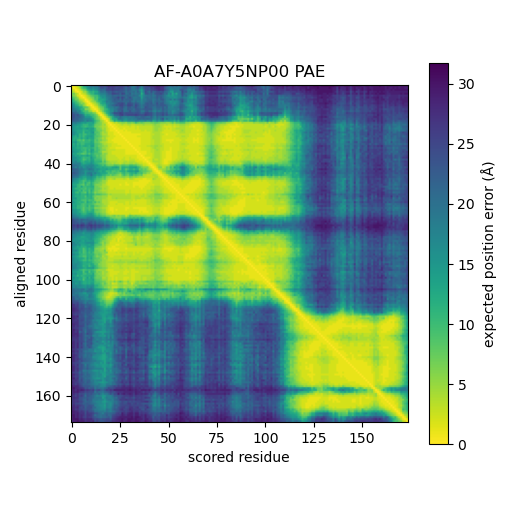0 87 ILE A CA 1
ATOM 670 C C . ILE A 1 87 ? 2.864 -4.448 -0.307 1.00 86.00 87 ILE A C 1
ATOM 672 O O . ILE A 1 87 ? 3.006 -4.560 0.915 1.00 86.00 87 ILE A O 1
ATOM 676 N N . GLN A 1 88 ? 1.745 -3.992 -0.868 1.00 85.94 88 GLN A N 1
ATOM 677 C CA . GLN A 1 88 ? 0.482 -3.872 -0.141 1.00 85.94 88 GLN A CA 1
ATOM 678 C C . GLN A 1 88 ? -0.523 -4.849 -0.740 1.00 85.94 88 GLN A C 1
ATOM 680 O O . GLN A 1 88 ? -0.601 -4.990 -1.956 1.00 85.94 88 GLN A O 1
ATOM 685 N N . ALA A 1 89 ? -1.290 -5.538 0.095 1.00 82.50 89 ALA A N 1
ATOM 686 C CA . ALA A 1 89 ? -2.260 -6.519 -0.368 1.00 82.50 89 ALA A CA 1
ATOM 687 C C . ALA A 1 89 ? -3.495 -6.532 0.533 1.00 82.50 89 ALA A C 1
ATOM 689 O O . ALA A 1 89 ? -3.453 -6.087 1.678 1.00 82.50 89 ALA A O 1
ATOM 690 N N . THR A 1 90 ? -4.591 -7.090 0.027 1.00 80.69 90 THR A N 1
ATOM 691 C CA . THR A 1 90 ? -5.834 -7.294 0.795 1.00 80.69 90 THR A CA 1
ATOM 692 C C . THR A 1 90 ? -5.767 -8.479 1.768 1.00 80.69 90 THR A C 1
ATOM 694 O O . THR A 1 90 ? -6.763 -8.816 2.405 1.00 80.69 90 THR A O 1
ATOM 697 N N . THR A 1 91 ? -4.618 -9.150 1.866 1.00 78.81 91 THR A N 1
ATOM 698 C CA . THR A 1 91 ? -4.354 -10.287 2.756 1.00 78.81 91 THR A CA 1
ATOM 699 C C . THR A 1 91 ? -2.941 -10.193 3.329 1.00 78.81 91 THR A C 1
ATOM 701 O O . THR A 1 91 ? -2.078 -9.540 2.749 1.00 78.81 91 THR A O 1
ATOM 704 N N . THR A 1 92 ? -2.703 -10.861 4.458 1.00 75.12 92 THR A N 1
ATOM 705 C CA . THR A 1 92 ? -1.397 -10.959 5.130 1.00 75.12 92 THR A CA 1
ATOM 706 C C . THR A 1 92 ? -0.757 -12.347 4.999 1.00 75.12 92 THR A C 1
ATOM 708 O O . THR A 1 92 ? 0.301 -12.594 5.572 1.00 75.12 92 THR A O 1
ATOM 711 N N . ASP A 1 93 ? -1.371 -13.277 4.259 1.00 81.31 93 ASP A N 1
ATOM 712 C CA . ASP A 1 93 ? -0.768 -14.586 3.988 1.00 81.31 93 ASP A CA 1
ATOM 713 C C . ASP A 1 93 ? 0.328 -14.460 2.919 1.00 81.31 93 ASP A C 1
ATOM 715 O O . ASP A 1 93 ? 0.060 -14.397 1.716 1.00 81.31 93 ASP A O 1
ATOM 719 N N . PHE A 1 94 ? 1.585 -14.442 3.367 1.00 81.62 94 PHE A N 1
ATOM 720 C CA . PHE A 1 94 ? 2.740 -14.322 2.480 1.00 81.62 94 PHE A CA 1
ATOM 721 C C . PHE A 1 94 ? 2.862 -15.461 1.473 1.00 81.62 94 PHE A C 1
ATOM 723 O O . PHE A 1 94 ? 3.264 -15.226 0.336 1.00 81.62 94 PHE A O 1
ATOM 730 N N . GLY A 1 95 ? 2.532 -16.692 1.874 1.00 82.75 95 GLY A N 1
ATOM 731 C CA . GLY A 1 95 ? 2.632 -17.850 0.988 1.00 82.75 95 GLY A CA 1
ATOM 732 C C . GLY A 1 95 ? 1.657 -17.722 -0.177 1.00 82.75 95 GLY A C 1
ATOM 733 O O . GLY A 1 95 ? 2.017 -17.979 -1.326 1.00 82.75 95 GLY A O 1
ATOM 734 N N . HIS A 1 96 ? 0.448 -17.239 0.111 1.00 84.25 96 HIS A N 1
ATOM 735 C CA . HIS A 1 96 ? -0.551 -16.934 -0.906 1.00 84.25 96 HIS A CA 1
ATOM 736 C C . HIS A 1 96 ? -0.114 -15.780 -1.824 1.00 84.25 96 HIS A C 1
ATOM 738 O O . HIS A 1 96 ? -0.228 -15.903 -3.043 1.00 84.25 96 HIS A O 1
ATOM 744 N N . ILE A 1 97 ? 0.444 -14.697 -1.270 1.00 85.06 97 ILE A N 1
ATOM 745 C CA . ILE A 1 97 ? 0.979 -13.572 -2.057 1.00 85.06 97 ILE A CA 1
ATOM 746 C C . ILE A 1 97 ? 2.102 -14.039 -2.991 1.00 85.06 97 ILE A C 1
ATOM 748 O O . ILE A 1 97 ? 2.057 -13.785 -4.195 1.00 85.06 97 ILE A O 1
ATOM 752 N N . ALA A 1 98 ? 3.095 -14.746 -2.449 1.00 86.94 98 ALA A N 1
ATOM 753 C CA . ALA A 1 98 ? 4.264 -15.201 -3.192 1.00 86.94 98 ALA A CA 1
ATOM 754 C C . ALA A 1 98 ? 3.885 -16.153 -4.336 1.00 86.94 98 ALA A C 1
ATOM 756 O O . ALA A 1 98 ? 4.457 -16.058 -5.416 1.00 86.94 98 ALA A O 1
ATOM 757 N N . ALA A 1 99 ? 2.868 -17.002 -4.150 1.00 87.25 99 ALA A N 1
ATOM 758 C CA . ALA A 1 99 ? 2.373 -17.901 -5.195 1.00 87.25 99 ALA A CA 1
ATOM 759 C C . ALA A 1 99 ? 1.820 -17.173 -6.438 1.00 87.25 99 ALA A C 1
ATOM 761 O O . ALA A 1 99 ? 1.736 -17.766 -7.514 1.00 87.25 99 ALA A O 1
ATOM 762 N N . HIS A 1 100 ? 1.441 -15.899 -6.304 1.00 86.25 100 HIS A N 1
ATOM 763 C CA . HIS A 1 100 ? 0.940 -15.072 -7.401 1.00 86.25 100 HIS A CA 1
ATOM 764 C C . HIS A 1 100 ? 2.019 -14.236 -8.101 1.00 86.25 100 HIS A C 1
ATOM 766 O O . HIS A 1 100 ? 1.754 -13.679 -9.169 1.00 86.25 100 HIS A O 1
ATOM 772 N N . LEU A 1 101 ? 3.226 -14.152 -7.538 1.00 87.31 101 LEU A N 1
ATOM 773 C CA . LEU A 1 101 ? 4.345 -13.435 -8.137 1.00 87.31 101 LEU A CA 1
ATOM 774 C C . LEU A 1 101 ? 5.177 -14.436 -8.954 1.00 87.31 101 LEU A C 1
ATOM 776 O O . LEU A 1 101 ? 5.762 -15.352 -8.382 1.00 87.31 101 LEU A O 1
ATOM 780 N N . PRO A 1 102 ? 5.239 -14.314 -10.293 1.00 83.88 102 PRO A N 1
ATOM 781 C CA . PRO A 1 102 ? 5.826 -15.338 -11.163 1.00 83.88 102 PRO A CA 1
ATOM 782 C C . PRO A 1 102 ? 7.355 -15.213 -11.240 1.00 83.88 102 PRO A C 1
ATOM 784 O O . PRO A 1 102 ? 7.963 -15.341 -12.303 1.00 83.88 102 PRO A O 1
ATOM 787 N N . PHE A 1 103 ? 7.980 -14.897 -10.112 1.00 81.62 103 PHE A N 1
ATOM 788 C CA . PHE A 1 103 ? 9.413 -14.751 -9.968 1.00 81.62 103 PHE A CA 1
ATOM 789 C C . PHE A 1 103 ? 9.842 -14.989 -8.528 1.00 81.62 103 PHE A C 1
ATOM 791 O O . PHE A 1 103 ? 9.088 -14.753 -7.588 1.00 81.62 103 PHE A O 1
ATOM 798 N N . GLU A 1 104 ? 11.106 -15.367 -8.368 1.00 81.00 104 GLU A N 1
ATOM 799 C CA . GLU A 1 104 ? 11.724 -15.471 -7.055 1.00 81.00 104 GLU A CA 1
ATOM 800 C C . GLU A 1 104 ? 11.786 -14.098 -6.379 1.00 81.00 104 GLU A C 1
ATOM 802 O O . GLU A 1 104 ? 12.257 -13.108 -6.958 1.00 81.00 104 GLU A O 1
ATOM 807 N N . LEU A 1 105 ? 11.314 -14.051 -5.136 1.00 79.00 105 LEU A N 1
ATOM 808 C CA . LEU A 1 105 ? 11.474 -12.904 -4.256 1.00 79.00 105 LEU A CA 1
ATOM 809 C C . LEU A 1 105 ? 12.863 -12.981 -3.610 1.00 79.00 105 LEU A C 1
ATOM 811 O O . LEU A 1 105 ? 13.048 -13.558 -2.541 1.00 79.00 105 LEU A O 1
ATOM 815 N N . GLY A 1 106 ? 13.867 -12.438 -4.298 1.00 66.00 106 GLY A N 1
ATOM 816 C CA . GLY A 1 106 ? 15.206 -12.267 -3.736 1.00 66.00 106 GLY A CA 1
ATOM 817 C C . GLY A 1 106 ? 15.237 -11.124 -2.717 1.00 66.00 106 GLY A C 1
ATOM 818 O O . GLY A 1 106 ? 14.682 -10.060 -2.981 1.00 66.00 106 GLY A O 1
ATOM 819 N N . GLN A 1 107 ? 15.915 -11.339 -1.580 1.00 71.81 107 GLN A N 1
ATOM 820 C CA . GLN A 1 107 ? 16.069 -10.355 -0.492 1.00 71.81 107 GLN A CA 1
ATOM 821 C C . GLN A 1 107 ? 14.726 -9.785 -0.015 1.00 71.81 107 GLN A C 1
ATOM 823 O O . GLN A 1 107 ? 14.445 -8.601 -0.180 1.00 71.81 107 GLN A O 1
ATOM 828 N N . VAL A 1 108 ? 13.884 -10.660 0.540 1.00 79.81 108 VAL A N 1
ATOM 829 C CA . VAL A 1 108 ? 12.660 -10.245 1.228 1.00 79.81 108 VAL A CA 1
ATOM 830 C C . VAL A 1 108 ? 13.035 -9.743 2.610 1.00 79.81 108 VAL A C 1
ATOM 832 O O . VAL A 1 108 ? 13.456 -10.530 3.460 1.00 79.81 108 VAL A O 1
ATOM 835 N N . ASP A 1 109 ? 12.855 -8.452 2.830 1.00 75.44 109 ASP A N 1
ATOM 836 C CA . ASP A 1 109 ? 13.035 -7.829 4.129 1.00 75.44 109 ASP A CA 1
ATOM 837 C C . ASP A 1 109 ? 11.662 -7.558 4.752 1.00 75.44 109 ASP A C 1
ATOM 839 O O . ASP A 1 109 ? 10.678 -7.254 4.067 1.00 75.44 109 ASP A O 1
ATOM 843 N N . ALA A 1 110 ? 11.580 -7.683 6.079 1.00 68.81 110 ALA A N 1
ATOM 844 C CA . ALA A 1 110 ? 10.408 -7.207 6.799 1.00 68.81 110 ALA A CA 1
ATOM 845 C C . ALA A 1 110 ? 10.242 -5.715 6.502 1.00 68.81 110 ALA A C 1
ATOM 847 O O . ALA A 1 110 ? 11.213 -4.956 6.576 1.00 68.81 110 ALA A O 1
ATOM 848 N N . TRP A 1 111 ? 9.021 -5.288 6.176 1.00 64.75 111 TRP A N 1
ATOM 849 C CA . TRP A 1 111 ? 8.774 -3.864 6.029 1.00 64.75 111 TRP A CA 1
ATOM 850 C C . TRP A 1 111 ? 8.951 -3.201 7.396 1.00 64.75 111 TRP A C 1
ATOM 852 O O . TRP A 1 111 ? 8.232 -3.499 8.353 1.00 64.75 111 TRP A O 1
ATOM 862 N N . LEU A 1 112 ? 9.950 -2.331 7.495 1.00 56.28 112 LEU A N 1
ATOM 863 C CA . LEU A 1 112 ? 10.179 -1.497 8.662 1.00 56.28 112 LEU A CA 1
ATOM 864 C C . LEU A 1 112 ? 9.770 -0.075 8.274 1.00 56.28 112 LEU A C 1
ATOM 866 O O . LEU A 1 112 ? 10.363 0.467 7.338 1.00 56.28 112 LEU A O 1
ATOM 870 N N . PRO A 1 113 ? 8.790 0.543 8.957 1.00 54.25 113 PRO A N 1
ATOM 871 C CA . PRO A 1 113 ? 8.478 1.941 8.708 1.00 54.25 113 PRO A CA 1
ATOM 872 C C . PRO A 1 113 ? 9.743 2.776 8.915 1.00 54.25 113 PRO A C 1
ATOM 874 O O . PRO A 1 113 ? 10.427 2.631 9.933 1.00 54.25 113 PRO A O 1
ATOM 877 N N . ASP A 1 114 ? 10.050 3.681 7.984 1.00 52.59 114 ASP A N 1
ATOM 878 C CA . ASP A 1 114 ? 11.018 4.730 8.287 1.00 52.59 114 ASP A CA 1
ATOM 879 C C . ASP A 1 114 ? 10.457 5.556 9.454 1.00 52.59 114 ASP A C 1
ATOM 881 O O . ASP A 1 114 ? 9.393 6.181 9.352 1.00 52.59 114 ASP A O 1
ATOM 885 N N . ARG A 1 115 ? 11.192 5.568 10.571 1.00 47.66 115 ARG A N 1
ATOM 886 C CA . ARG A 1 115 ? 10.870 6.340 11.781 1.00 47.66 115 ARG A CA 1
ATOM 887 C C . ARG A 1 115 ? 10.728 7.841 11.515 1.00 47.66 115 ARG A C 1
ATOM 889 O O . ARG A 1 115 ? 10.209 8.560 12.365 1.00 47.66 115 ARG A O 1
ATOM 896 N N . ARG A 1 116 ? 11.214 8.339 10.372 1.00 47.62 116 ARG A N 1
ATOM 897 C CA . ARG A 1 116 ? 11.054 9.738 9.948 1.00 47.62 116 ARG A CA 1
ATOM 898 C C . ARG A 1 116 ? 9.670 10.041 9.376 1.00 47.62 116 ARG A C 1
ATOM 900 O O . ARG A 1 116 ? 9.226 11.180 9.486 1.00 47.62 116 ARG A O 1
ATOM 907 N N . THR A 1 117 ? 8.994 9.053 8.795 1.00 46.88 117 THR A N 1
ATOM 908 C CA . THR A 1 117 ? 7.725 9.236 8.063 1.00 46.88 117 THR A CA 1
ATOM 909 C C . THR A 1 117 ? 6.530 8.715 8.844 1.00 46.88 117 THR A C 1
ATOM 911 O O . THR A 1 117 ? 5.437 9.269 8.741 1.00 46.88 117 THR A O 1
ATOM 914 N N . TYR A 1 118 ? 6.753 7.715 9.694 1.00 53.62 118 TYR A N 1
ATOM 915 C CA . TYR A 1 118 ? 5.782 7.234 10.666 1.00 53.62 118 TYR A CA 1
ATOM 916 C C . TYR A 1 118 ? 6.368 7.467 12.056 1.00 53.62 118 TYR A C 1
ATOM 918 O O . TYR A 1 118 ? 7.115 6.618 12.549 1.00 53.62 118 TYR A O 1
ATOM 926 N N . PRO A 1 119 ? 6.102 8.636 12.672 1.00 63.41 119 PRO A N 1
ATOM 927 C CA . PRO A 1 119 ? 6.552 8.875 14.030 1.00 63.41 119 PRO A CA 1
ATOM 928 C C . PRO A 1 119 ? 6.002 7.769 14.928 1.00 63.41 119 PRO A C 1
ATOM 930 O O . PRO A 1 119 ? 4.872 7.316 14.737 1.00 63.41 119 PRO A O 1
ATOM 933 N N . GLU A 1 120 ? 6.801 7.341 15.901 1.00 74.00 120 GLU A N 1
ATOM 934 C CA . GLU A 1 120 ? 6.347 6.375 16.898 1.00 74.00 120 GLU A CA 1
ATOM 935 C C . GLU A 1 120 ? 5.046 6.873 17.549 1.00 74.00 120 GLU A C 1
ATOM 937 O O . GLU A 1 120 ? 4.889 8.087 17.756 1.00 74.00 120 GLU A O 1
ATOM 942 N N . PRO A 1 121 ? 4.100 5.975 17.871 1.00 80.44 121 PRO A N 1
ATOM 943 C CA . PRO A 1 121 ? 2.879 6.380 18.536 1.00 80.44 121 PRO A CA 1
ATOM 944 C C . PRO A 1 121 ? 3.184 7.124 19.836 1.00 80.44 121 PRO A C 1
ATOM 946 O O . PRO A 1 121 ? 3.919 6.636 20.692 1.00 80.44 121 PRO A O 1
ATOM 949 N N . CYS A 1 122 ? 2.621 8.320 19.980 1.00 86.75 122 CYS A N 1
ATOM 950 C CA . CYS A 1 122 ? 2.796 9.161 21.162 1.00 86.75 122 CYS A CA 1
ATOM 951 C C . CYS A 1 122 ? 1.553 9.173 22.053 1.00 86.75 122 CYS A C 1
ATOM 953 O O . CYS A 1 122 ? 1.616 9.623 23.193 1.0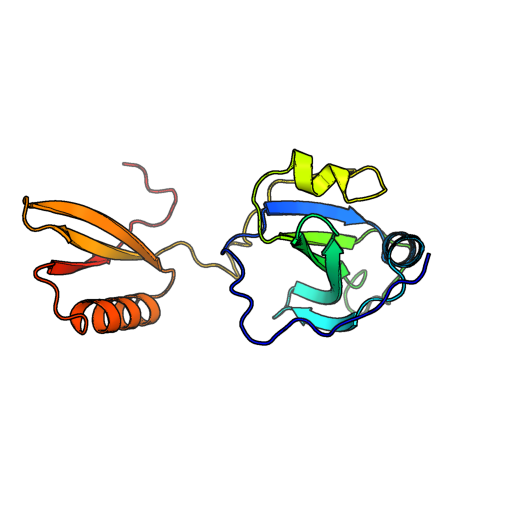0 86.75 122 CYS A O 1
ATOM 955 N N . CYS A 1 123 ? 0.424 8.678 21.547 1.00 89.44 123 CYS A N 1
ATOM 956 C CA . CYS A 1 123 ? -0.829 8.599 22.280 1.00 89.44 123 CYS A CA 1
ATOM 957 C C . CYS A 1 123 ? -1.693 7.441 21.777 1.00 89.44 123 CYS A C 1
ATOM 959 O O . CYS A 1 123 ? -1.544 6.985 20.642 1.00 89.44 123 CYS A O 1
ATOM 961 N N . ALA A 1 124 ? -2.601 6.968 22.623 1.00 92.94 124 ALA A N 1
ATOM 962 C CA . ALA A 1 124 ? -3.571 5.936 22.290 1.00 92.94 124 ALA A CA 1
ATOM 963 C C . ALA A 1 124 ? -4.971 6.311 22.766 1.00 92.94 124 ALA A C 1
ATOM 965 O O . ALA A 1 124 ? -5.134 6.952 23.807 1.00 92.94 124 ALA A O 1
ATOM 966 N N . VAL A 1 125 ? -5.972 5.877 22.003 1.00 91.81 125 VAL A N 1
ATOM 967 C CA . VAL A 1 125 ? -7.374 5.876 22.411 1.00 91.81 125 VAL A CA 1
ATOM 968 C C . VAL A 1 125 ? -7.646 4.575 23.153 1.00 91.81 125 VAL A C 1
ATOM 970 O O . VAL A 1 125 ? -7.483 3.479 22.612 1.00 91.81 125 VAL A O 1
ATOM 973 N N . MET A 1 126 ? -8.088 4.704 24.394 1.00 95.38 126 MET A N 1
ATOM 974 C CA . MET A 1 126 ? -8.491 3.601 25.253 1.00 95.38 126 MET A CA 1
ATOM 975 C C . MET A 1 126 ? -10.014 3.518 25.308 1.00 95.38 126 MET A C 1
ATOM 977 O O . MET A 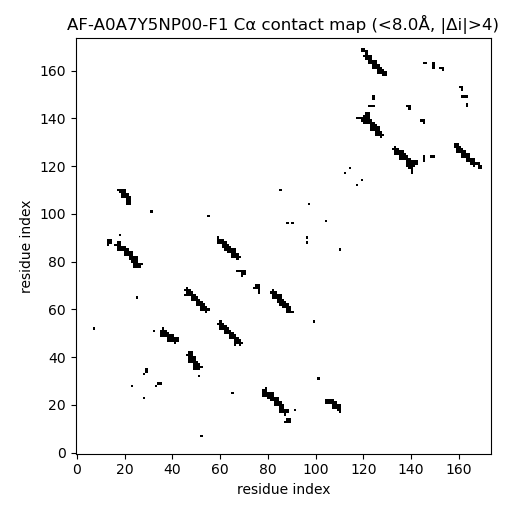1 126 ? -10.702 4.529 25.169 1.00 95.38 126 MET A O 1
ATOM 981 N N . ARG A 1 127 ? -10.541 2.316 25.547 1.00 94.75 127 ARG A N 1
ATOM 982 C CA . ARG A 1 127 ? -11.967 2.063 25.770 1.00 94.75 127 ARG A CA 1
ATOM 983 C C . ARG A 1 127 ? -12.180 1.234 27.022 1.00 94.75 127 ARG A C 1
ATOM 985 O O . ARG A 1 127 ? -11.503 0.222 27.191 1.00 94.75 127 ARG A O 1
ATOM 992 N N . GLN A 1 128 ? -13.190 1.588 27.812 1.00 93.94 128 GLN A N 1
ATOM 993 C CA . GLN A 1 128 ? -13.770 0.719 28.831 1.00 93.94 128 GLN A CA 1
ATOM 994 C C . GLN A 1 128 ? -15.134 0.197 28.375 1.00 93.94 128 GLN A C 1
ATOM 996 O O . GLN A 1 128 ? -15.978 0.976 27.922 1.00 93.94 128 GLN A O 1
ATOM 1001 N N . ASP A 1 129 ? -15.342 -1.115 28.474 1.00 89.12 129 ASP A N 1
ATOM 1002 C CA . ASP A 1 129 ? -16.657 -1.727 28.267 1.00 89.12 129 ASP A CA 1
ATOM 1003 C C . ASP A 1 129 ? -17.531 -1.688 29.539 1.00 89.12 129 ASP A C 1
ATOM 1005 O O . ASP A 1 129 ? -17.078 -1.324 30.624 1.00 89.12 129 ASP A O 1
ATOM 1009 N N . ASP A 1 130 ? -18.794 -2.102 29.416 1.00 89.44 130 ASP A N 1
ATOM 1010 C CA . ASP A 1 130 ? -19.768 -2.126 30.518 1.00 89.44 130 ASP A CA 1
ATOM 1011 C C . ASP A 1 130 ? -19.380 -3.094 31.660 1.00 89.44 130 ASP A C 1
ATOM 1013 O O . ASP A 1 130 ? -19.931 -3.008 32.758 1.00 89.44 130 ASP A O 1
ATOM 1017 N N . ASN A 1 131 ? -18.429 -4.007 31.422 1.00 89.00 131 ASN A N 1
ATOM 1018 C CA . ASN A 1 131 ? -17.894 -4.933 32.425 1.00 89.00 131 ASN A CA 1
ATOM 1019 C C . ASN A 1 131 ? -16.647 -4.373 33.129 1.00 89.00 131 ASN A C 1
ATOM 1021 O O . ASN A 1 131 ? -16.076 -5.028 34.001 1.00 89.00 131 ASN A O 1
ATOM 1025 N N . GLY A 1 132 ? -16.220 -3.165 32.758 1.00 88.56 132 GLY A N 1
ATOM 1026 C CA . GLY A 1 132 ? -15.062 -2.493 33.318 1.00 88.56 132 GLY A CA 1
ATOM 1027 C C . GLY A 1 132 ? -13.732 -2.882 32.673 1.00 88.56 132 GLY A C 1
ATOM 1028 O O . GLY A 1 132 ? -12.694 -2.411 33.143 1.00 88.56 132 GLY A O 1
ATOM 1029 N N . HIS A 1 133 ? -13.723 -3.696 31.615 1.00 91.12 133 HIS A N 1
ATOM 1030 C CA . HIS A 1 133 ? -12.491 -4.090 30.937 1.00 91.12 133 HIS A CA 1
ATOM 1031 C C . HIS A 1 133 ? -11.958 -2.964 30.055 1.00 91.12 133 HIS A C 1
ATOM 1033 O O . HIS A 1 133 ? -12.709 -2.351 29.296 1.00 91.12 133 HIS A O 1
ATOM 1039 N N . VAL A 1 134 ? -10.646 -2.734 30.134 1.00 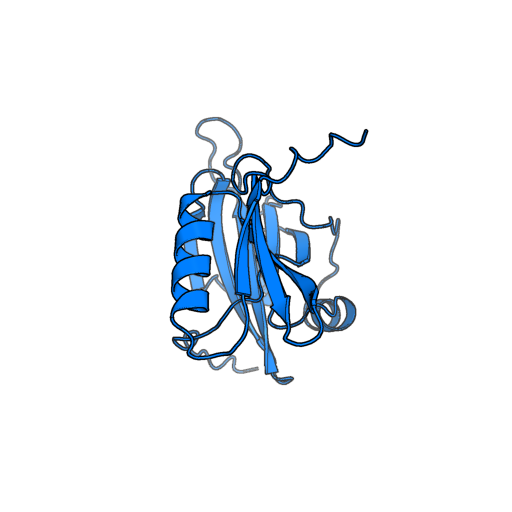93.75 134 VAL A N 1
ATOM 1040 C CA . VAL A 1 134 ? -9.949 -1.666 29.413 1.00 93.75 134 VAL A CA 1
ATOM 1041 C C . VAL A 1 134 ? -9.155 -2.242 28.246 1.00 93.75 134 VAL A C 1
ATOM 1043 O O . VAL A 1 134 ? -8.396 -3.195 28.421 1.00 93.75 134 VAL A O 1
ATOM 1046 N N . PHE A 1 135 ? -9.298 -1.631 27.073 1.00 89.88 135 PHE A N 1
ATOM 1047 C CA . PHE A 1 135 ? -8.618 -2.033 25.844 1.00 89.88 135 PHE A CA 1
ATOM 1048 C C . PHE A 1 135 ? -8.030 -0.820 25.128 1.00 89.88 135 PHE A C 1
ATOM 1050 O O . PHE A 1 135 ? -8.649 0.245 25.107 1.00 89.88 135 PHE A O 1
ATOM 1057 N N . GLU A 1 136 ? -6.870 -0.996 24.499 1.00 91.44 136 GLU A N 1
ATOM 1058 C CA . GLU A 1 136 ? -6.412 -0.073 23.461 1.00 91.44 136 GLU A CA 1
ATOM 1059 C C . GLU A 1 136 ? -7.280 -0.276 22.216 1.00 91.44 136 GLU A C 1
ATOM 1061 O O . GLU A 1 136 ? -7.444 -1.399 21.737 1.00 91.44 136 GLU A O 1
ATOM 1066 N N . VAL A 1 137 ? -7.864 0.809 21.713 1.00 89.62 137 VAL A N 1
ATOM 1067 C CA . VAL A 1 137 ? -8.623 0.809 20.457 1.00 89.62 137 VAL A CA 1
ATOM 1068 C C . VAL A 1 137 ? -7.675 1.039 19.289 1.00 89.62 137 VAL A C 1
ATOM 1070 O O . VAL A 1 137 ? -7.710 0.304 18.302 1.00 89.62 137 VAL A O 1
ATOM 1073 N N . ARG A 1 138 ? -6.846 2.082 19.405 1.00 87.00 138 ARG A N 1
ATOM 1074 C CA . ARG A 1 138 ? -5.894 2.508 18.382 1.00 87.00 138 ARG A CA 1
ATOM 1075 C C . ARG A 1 138 ? -4.824 3.412 18.988 1.00 87.00 138 ARG A C 1
ATOM 1077 O O . ARG A 1 138 ? -5.109 4.200 19.888 1.00 87.00 138 ARG A O 1
ATOM 1084 N N . SER A 1 139 ? -3.620 3.347 18.439 1.00 89.56 139 SER A N 1
ATOM 1085 C CA . SER A 1 139 ? -2.502 4.231 18.760 1.00 89.56 139 SER A CA 1
ATOM 1086 C C . SER A 1 139 ? -2.167 5.165 17.589 1.00 89.56 139 SER A C 1
ATOM 1088 O O . SER A 1 139 ? -2.353 4.832 16.418 1.00 89.56 139 SER A O 1
ATOM 1090 N N . HIS A 1 140 ? -1.717 6.380 17.911 1.00 84.88 140 HIS A N 1
ATOM 1091 C CA . HIS A 1 140 ? -1.488 7.466 16.962 1.00 84.88 140 HIS A CA 1
ATOM 1092 C C . HIS A 1 140 ? -0.146 8.151 17.210 1.00 84.88 140 HIS A C 1
ATOM 1094 O O . HIS A 1 140 ? 0.261 8.409 18.343 1.00 84.88 140 HIS A O 1
ATOM 1100 N N . SER A 1 141 ? 0.502 8.539 16.118 1.00 83.06 141 SER A N 1
ATOM 1101 C CA . SER A 1 141 ? 1.747 9.316 16.105 1.00 83.06 141 SER A CA 1
ATOM 1102 C C . SER A 1 141 ? 1.543 10.822 16.320 1.00 83.06 141 SER A C 1
ATOM 1104 O O . SER A 1 141 ? 2.501 11.579 16.466 1.00 83.06 141 SER A O 1
ATOM 1106 N N . SER A 1 142 ? 0.286 11.272 16.347 1.00 82.06 142 SER A N 1
ATOM 1107 C CA . SER A 1 142 ? -0.105 12.664 16.550 1.00 82.06 142 SER A CA 1
ATOM 1108 C C . SER A 1 142 ? -1.322 12.748 17.456 1.00 82.06 142 SER A C 1
ATOM 1110 O O . SER A 1 142 ? -2.345 12.107 17.199 1.00 82.06 142 SER A O 1
ATOM 1112 N N . ARG A 1 143 ? -1.236 13.626 18.458 1.00 86.06 143 ARG A N 1
ATOM 1113 C CA . ARG A 1 143 ? -2.335 13.915 19.381 1.00 86.06 143 ARG A CA 1
ATOM 1114 C C . ARG A 1 143 ? -3.594 14.397 18.661 1.00 86.06 143 ARG A C 1
ATOM 1116 O O . ARG A 1 143 ? -4.680 13.939 18.974 1.00 86.06 143 ARG A O 1
ATOM 1123 N N . CYS A 1 144 ? -3.446 15.233 17.634 1.00 79.88 144 CYS A N 1
ATOM 1124 C CA . CYS A 1 144 ? -4.579 15.737 16.852 1.00 79.88 144 CYS A CA 1
ATOM 1125 C C . CYS A 1 144 ? -5.328 14.610 16.113 1.00 79.88 144 CYS A C 1
ATOM 1127 O O . CYS A 1 144 ? -6.552 14.637 15.999 1.00 79.88 144 CYS A O 1
ATOM 1129 N N . ALA A 1 145 ? -4.610 13.593 15.618 1.00 77.38 145 ALA A N 1
ATOM 1130 C CA . ALA A 1 145 ? -5.245 12.432 14.998 1.00 77.38 145 ALA A CA 1
ATOM 1131 C C . ALA A 1 145 ? -6.010 11.589 16.030 1.00 77.38 145 ALA A C 1
ATOM 1133 O O . ALA A 1 145 ? -7.123 11.163 15.736 1.00 77.38 145 ALA A O 1
ATOM 1134 N N . ALA A 1 146 ? -5.446 11.415 17.227 1.00 86.69 146 ALA A N 1
ATOM 1135 C CA . ALA A 1 146 ? -6.090 10.691 18.318 1.00 86.69 146 ALA A CA 1
ATOM 1136 C C . ALA A 1 146 ? -7.326 11.421 18.865 1.00 86.69 146 ALA A C 1
ATOM 1138 O O . ALA A 1 146 ? -8.342 10.792 19.130 1.00 86.69 146 ALA A O 1
ATOM 1139 N N . GLU A 1 147 ? -7.272 12.749 18.995 1.00 88.81 147 GLU A N 1
ATOM 1140 C CA . GLU A 1 147 ? -8.402 13.575 19.450 1.00 88.81 147 GLU A CA 1
ATOM 1141 C C . GLU A 1 147 ? -9.586 13.516 18.480 1.00 88.81 147 GLU A C 1
ATOM 1143 O O . GLU A 1 147 ? -10.735 13.452 18.910 1.00 88.81 147 GLU A O 1
ATOM 1148 N N . ARG A 1 148 ? -9.321 13.486 17.170 1.00 85.38 148 ARG A N 1
ATOM 1149 C CA . ARG A 1 148 ? -10.366 13.282 16.159 1.00 85.38 148 ARG A CA 1
ATOM 1150 C C . ARG A 1 148 ? -11.006 11.897 16.268 1.00 85.38 148 ARG A C 1
ATOM 1152 O O . ARG A 1 148 ? -12.227 11.817 16.247 1.00 85.38 148 ARG A O 1
ATOM 1159 N N . ASP A 1 149 ? -10.204 10.840 16.401 1.00 87.81 149 ASP A N 1
ATOM 1160 C CA . ASP A 1 149 ? -10.715 9.465 16.540 1.00 87.81 149 ASP A CA 1
ATOM 1161 C C . ASP A 1 149 ? -11.521 9.305 17.840 1.00 87.81 149 ASP A C 1
ATOM 1163 O O . ASP A 1 149 ? -12.600 8.718 17.842 1.00 87.81 149 ASP A O 1
ATOM 1167 N N . LEU A 1 150 ? -11.053 9.914 18.937 1.00 92.38 150 LEU A N 1
ATOM 1168 C CA . LEU A 1 150 ? -11.800 9.990 20.191 1.00 92.38 150 LEU A CA 1
ATOM 1169 C C . LEU A 1 150 ? -13.159 10.669 19.983 1.00 92.38 150 LEU A C 1
ATOM 1171 O O . LEU A 1 150 ? -14.174 10.106 20.376 1.00 92.38 150 LEU A O 1
ATOM 1175 N N . ALA A 1 151 ? -13.193 11.837 19.337 1.00 89.69 151 ALA A N 1
ATOM 1176 C CA . ALA A 1 151 ? -14.437 12.565 19.096 1.00 89.69 151 ALA A CA 1
ATOM 1177 C C . ALA A 1 151 ? -15.427 11.768 18.226 1.00 89.69 151 ALA A C 1
ATOM 1179 O O . ALA A 1 151 ? -1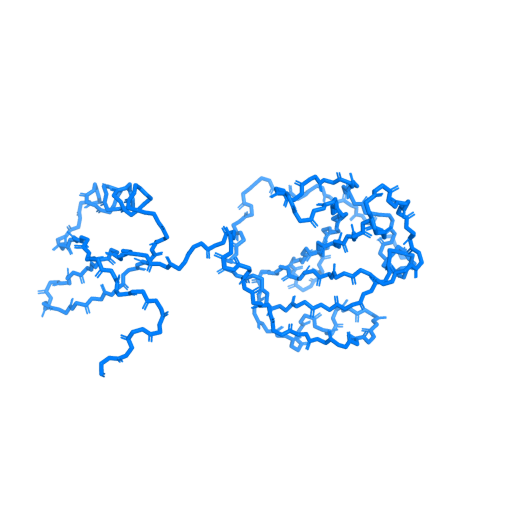6.634 11.808 18.466 1.00 89.69 151 ALA A O 1
ATOM 1180 N N . GLU A 1 152 ? -14.932 11.025 17.231 1.00 89.75 152 GLU A N 1
ATOM 1181 C CA . GLU A 1 152 ? -15.753 10.129 16.409 1.00 89.75 152 GLU A CA 1
ATOM 1182 C C . GLU A 1 152 ? -16.347 8.983 17.240 1.00 89.75 152 GLU A C 1
ATOM 1184 O O . GLU A 1 152 ? -17.534 8.685 17.109 1.00 89.75 152 GLU A O 1
ATOM 1189 N N . LEU A 1 153 ? -15.555 8.375 18.128 1.00 89.44 153 LEU A N 1
ATOM 1190 C CA . LEU A 1 153 ? -15.998 7.290 19.007 1.00 89.44 153 LEU A CA 1
ATOM 1191 C C . LEU A 1 153 ? -16.975 7.769 20.088 1.00 89.44 153 LEU A C 1
ATOM 1193 O O . LEU A 1 153 ? -17.970 7.096 20.347 1.00 89.44 153 LEU A O 1
ATOM 1197 N N . GLU A 1 154 ? -16.736 8.941 20.676 1.00 89.88 154 GLU A N 1
ATOM 1198 C CA . GLU A 1 154 ? -17.634 9.571 21.652 1.00 89.88 154 GLU A CA 1
ATOM 1199 C C . GLU A 1 154 ? -18.969 10.003 21.029 1.00 89.88 154 GLU A C 1
ATOM 1201 O O . GLU A 1 154 ? -19.991 10.044 21.715 1.00 89.88 154 GLU A O 1
ATOM 1206 N N . ALA A 1 155 ? -18.993 10.292 19.724 1.00 89.06 155 ALA A N 1
ATOM 1207 C CA . ALA A 1 155 ? -20.228 10.583 19.003 1.00 89.06 155 ALA A CA 1
ATOM 1208 C C . ALA A 1 155 ? -21.109 9.335 18.793 1.00 89.06 155 ALA A C 1
ATOM 1210 O O . ALA A 1 155 ? -22.312 9.464 18.535 1.00 89.06 155 ALA A O 1
ATOM 1211 N N . LEU A 1 156 ? -20.549 8.124 18.911 1.00 85.00 156 LEU A N 1
ATOM 1212 C CA . LEU A 1 156 ? -21.326 6.891 18.829 1.00 85.00 156 LEU A CA 1
ATOM 1213 C C . LEU A 1 156 ? -22.151 6.715 20.109 1.00 85.00 156 LEU A C 1
ATOM 1215 O O . LEU A 1 156 ? -21.638 6.747 21.222 1.00 85.00 156 LEU A O 1
ATOM 1219 N N . THR A 1 157 ? -23.457 6.487 19.963 1.00 69.50 157 THR A N 1
ATOM 1220 C CA . THR A 1 157 ? -24.414 6.406 21.082 1.00 69.50 157 THR A CA 1
ATOM 1221 C C . THR A 1 157 ? -24.354 5.048 21.808 1.00 69.50 157 THR A C 1
ATOM 1223 O O . THR A 1 157 ? -25.365 4.364 21.976 1.00 69.50 157 THR A O 1
ATOM 1226 N N . HIS A 1 158 ? -23.159 4.614 22.213 1.00 72.31 158 HIS A N 1
ATOM 1227 C CA . HIS A 1 158 ? -22.914 3.375 22.954 1.00 72.31 158 HIS A CA 1
ATOM 1228 C C . HIS A 1 158 ? -22.498 3.684 24.401 1.00 72.31 158 HIS A C 1
ATOM 1230 O O . HIS A 1 158 ? -21.911 4.722 24.675 1.00 72.31 158 HIS A O 1
ATOM 1236 N N . LYS A 1 159 ? -22.788 2.780 25.351 1.00 76.50 159 LYS A N 1
ATOM 1237 C CA . LYS A 1 159 ? -22.478 2.932 26.795 1.00 76.50 159 LYS A CA 1
ATOM 1238 C C . LYS A 1 159 ? -20.983 2.804 27.144 1.00 76.50 159 LYS A C 1
ATOM 1240 O O . LYS A 1 159 ? -20.626 2.554 28.289 1.00 76.50 159 LYS A O 1
ATOM 1245 N N . GLN A 1 160 ? -20.111 2.968 26.161 1.00 86.75 160 GLN A N 1
ATOM 1246 C CA . GLN A 1 160 ? -18.677 2.773 26.312 1.00 86.75 160 GLN A CA 1
ATOM 1247 C C . GLN A 1 160 ? -18.019 4.104 26.663 1.00 86.75 160 GLN A C 1
ATOM 1249 O O . GLN A 1 160 ? -18.435 5.156 26.186 1.00 86.75 160 GLN A O 1
ATOM 1254 N N . SER A 1 161 ? -17.001 4.051 27.520 1.00 91.81 161 SER A N 1
ATOM 1255 C CA . SER A 1 161 ? -16.190 5.226 27.850 1.00 91.81 161 SER A CA 1
ATOM 1256 C C . SER A 1 161 ? -14.898 5.184 27.047 1.00 91.81 161 SER A C 1
ATOM 1258 O O . SER A 1 161 ? -14.253 4.135 27.000 1.00 91.81 161 SER A O 1
ATOM 1260 N N . TYR A 1 162 ? -14.518 6.311 26.449 1.00 93.94 162 TYR A N 1
ATOM 1261 C CA . TYR A 1 162 ? -13.290 6.461 25.672 1.00 93.94 162 TYR A CA 1
ATOM 1262 C C . TYR A 1 162 ? -12.438 7.586 26.255 1.00 93.94 162 TYR A C 1
ATOM 1264 O O . TYR A 1 162 ? -12.971 8.554 26.789 1.00 93.94 162 TYR A O 1
ATOM 1272 N N . TRP A 1 163 ? -11.114 7.452 26.202 1.00 95.62 163 TRP A N 1
ATOM 1273 C CA . TRP A 1 163 ? -10.193 8.507 26.635 1.00 95.62 163 TRP A CA 1
ATOM 1274 C C . TRP A 1 163 ? -8.822 8.352 25.979 1.00 95.62 163 TRP A C 1
ATOM 1276 O O . TRP A 1 163 ? -8.479 7.283 25.474 1.00 95.62 163 TRP A O 1
ATOM 1286 N N . LEU A 1 164 ? -8.022 9.420 26.013 1.00 95.62 164 LEU A N 1
ATOM 1287 C CA . LEU A 1 164 ? -6.639 9.402 25.540 1.00 95.62 164 LEU A CA 1
ATOM 1288 C C . LEU A 1 164 ? -5.654 9.099 26.665 1.00 95.62 164 LEU A C 1
ATOM 1290 O O . LEU A 1 164 ? -5.796 9.589 27.787 1.00 95.62 164 LEU A O 1
ATOM 1294 N N . VAL A 1 165 ? -4.609 8.354 26.326 1.00 95.75 165 VAL A N 1
ATOM 1295 C CA . VAL A 1 165 ? -3.406 8.190 27.147 1.00 95.75 165 VAL A CA 1
ATOM 1296 C C . VAL A 1 165 ? -2.176 8.559 26.329 1.00 95.75 165 VAL A C 1
ATOM 1298 O O . VAL A 1 165 ? -2.123 8.278 25.132 1.00 95.75 165 VAL A O 1
ATOM 1301 N N . ASP A 1 166 ? -1.186 9.179 26.967 1.00 92.38 166 ASP A N 1
ATOM 1302 C CA . ASP A 1 166 ? 0.121 9.394 26.350 1.00 92.38 166 ASP A CA 1
ATOM 1303 C C . ASP A 1 166 ? 0.926 8.087 26.417 1.00 92.38 166 ASP A C 1
ATOM 1305 O O . ASP A 1 166 ? 0.971 7.419 27.456 1.00 92.38 166 ASP A O 1
ATOM 1309 N N . LEU A 1 167 ? 1.554 7.715 25.305 1.00 86.62 167 LEU A N 1
ATOM 1310 C CA . LEU A 1 167 ? 2.400 6.531 25.211 1.00 86.62 167 LEU A CA 1
ATOM 1311 C C . LEU A 1 167 ? 3.866 6.905 25.460 1.00 86.62 167 LEU A C 1
ATOM 1313 O O . LEU A 1 167 ? 4.321 7.970 25.031 1.00 86.62 167 LEU A O 1
ATOM 1317 N N . PRO A 1 168 ? 4.638 6.042 26.142 1.00 78.81 168 PRO A N 1
ATOM 1318 C CA . PRO A 1 168 ? 6.071 6.245 26.266 1.00 78.81 168 PRO A CA 1
ATOM 1319 C C . PRO A 1 168 ? 6.745 6.127 24.888 1.00 78.81 168 PRO A C 1
ATOM 1321 O O . PRO A 1 168 ? 6.296 5.344 24.050 1.00 78.81 168 PRO A O 1
ATOM 1324 N N . PRO A 1 169 ? 7.855 6.848 24.649 1.00 69.75 169 PRO A N 1
ATOM 1325 C CA . PRO A 1 169 ? 8.617 6.688 23.418 1.00 69.75 169 PRO A CA 1
ATOM 1326 C C . PRO A 1 169 ? 9.095 5.238 23.280 1.00 69.75 169 PRO A C 1
ATOM 1328 O O . PRO A 1 169 ? 9.610 4.647 24.239 1.00 69.75 169 PRO A O 1
ATOM 1331 N N . ALA A 1 170 ? 8.931 4.668 22.084 1.00 62.25 170 ALA A N 1
ATOM 1332 C CA . ALA A 1 170 ? 9.325 3.295 21.792 1.00 62.25 170 ALA A CA 1
ATOM 1333 C C . ALA A 1 170 ? 10.804 3.066 22.162 1.00 62.25 170 ALA A C 1
ATOM 1335 O O . ALA A 1 170 ? 11.703 3.742 21.659 1.00 62.25 170 ALA A O 1
ATOM 1336 N N . GLY A 1 171 ? 11.051 2.131 23.084 1.00 55.56 171 GLY A N 1
ATOM 1337 C CA . GLY A 1 171 ? 12.383 1.827 23.625 1.00 55.56 171 GLY A CA 1
ATOM 1338 C C . GLY A 1 171 ? 12.625 2.278 25.070 1.00 55.56 171 GLY A C 1
ATOM 1339 O O . GLY A 1 171 ? 13.670 1.956 25.629 1.00 55.56 171 GLY A O 1
ATOM 1340 N N . SER A 1 172 ? 11.672 2.964 25.711 1.00 46.38 172 SER A N 1
ATOM 1341 C CA . SER A 1 172 ? 11.710 3.210 27.159 1.00 46.38 172 SER A CA 1
ATOM 1342 C C . SER A 1 172 ? 11.041 2.063 27.926 1.00 46.38 172 SER A C 1
ATOM 1344 O O . SER A 1 172 ? 9.973 2.216 28.511 1.00 46.38 172 SER A O 1
ATOM 1346 N N . THR A 1 173 ? 11.650 0.878 27.919 1.00 39.97 173 THR A N 1
ATOM 1347 C CA . THR A 1 173 ? 11.370 -0.115 28.967 1.00 39.97 173 THR A CA 1
ATOM 1348 C C . THR A 1 173 ? 12.028 0.357 30.261 1.00 39.97 173 THR A C 1
ATOM 1350 O O . THR A 1 173 ? 13.245 0.552 30.295 1.00 39.97 173 THR A O 1
ATOM 1353 N N . ARG A 1 174 ? 11.216 0.574 31.301 1.00 36.56 174 ARG A N 1
ATOM 1354 C CA . ARG A 1 174 ? 11.677 0.553 32.695 1.00 36.56 174 ARG A CA 1
ATOM 1355 C C . ARG A 1 174 ? 11.896 -0.880 33.153 1.00 36.56 174 ARG A C 1
ATOM 1357 O O . ARG A 1 174 ? 11.122 -1.749 32.696 1.00 36.56 174 ARG A O 1
#

Mean predicted aligned error: 14.45 Å

pLDDT: mean 76.17, std 17.28, range [27.31, 95.75]

Foldseek 3Di:
DDDDDDDDDPPDDFDPDFFWKFKDFQVVVCVPQNAAPDWQPDPPPQGGWGWHWDADPVGKIKIWTWHFDQPPDPRDTDRRGITMITITIPDNPPVVVVVPPPDDRHPIGGDDPDCVVAPDFFKFKWKQDPVRDIDTPDTHNDPVVRVVVQVVVVPPPDPMDIDMDTDDHPPPDD

Sequence (174 aa):
MNLDWQTLPSGVSWSSTPFVTFRKSRLELESVFGPPQAVGIDSNGFGSMDVWALRFGCGMELLLLAFYTRSGDGGEFRPDEAGFVEIQATTTDFGHIAAHLPFELGQVDAWLPDRRTYPEPCCAVMRQDDNGHVFEVRSHSSRCAAERDLAELEALTHKQSYWLVDLPPAGSTR

Secondary structure (DSSP, 8-state):
------PPPTT----SS--EEEEEEHHHHHHHH-S-SEEEEE-TTS-EEEEEEEE-TTS-EEEEEEEE--SSTTPPP-TTSEEEEEEEES---HHHHHHHSSS---S-EE----TTTSPPP-EEEEEE-TT--EEEEEEESSHHHHHHHHHHHHTS-SS-EEEEEEPPPTT---